Protein AF-A0A822FRJ1-F1 (afdb_monomer_lite)

Secondary structure (DSSP, 8-state):
----GGG-HHHHHHHHTTS-TTHHHHHHHHHHH--S-HHHHHHHHHHHHT-GGGTTSS-SS-----TTHHHHHHHHHHHHHHHHHHHHHHS-HHHHHHHHHHHHHHHH-

pLDDT: mean 71.32, std 16.42, range [35.41, 95.0]

Radius of gyration: 16.87 Å; chains: 1; bounding box: 36×36×40 Å

Sequence (109 aa):
YKIGLLNQSGFYDAIESFIPPRVIPFAKRMATRLDMDMIIMKLFLAILSFSTFNSTTYSNISPMNLSNHQQLLDIQNKYIELTWRYLLYKYNFQRAVILFSDLIRCFFC

Foldseek 3Di:
DDPPPLPDPVSLVVVVVPDPPVVSVLVNVCVVLVVDDPVLVVLLVQLVVLDPPCVPVVPDDDPDPPVPNVVSVVSSVVSLVVSLVVLVVPDPPVVSVVSSVVSVVSVPD

Structure (mmCIF, N/CA/C/O backbone):
data_AF-A0A822FRJ1-F1
#
_entry.id   AF-A0A822FRJ1-F1
#
loop_
_atom_site.group_PDB
_atom_site.id
_atom_site.type_symbol
_atom_site.label_atom_id
_atom_site.label_alt_id
_atom_site.label_comp_id
_atom_site.label_asym_id
_atom_site.label_entity_id
_atom_site.label_seq_id
_atom_site.pdbx_PDB_ins_code
_atom_site.Cartn_x
_atom_site.Cartn_y
_atom_site.Cartn_z
_atom_site.occupancy
_atom_site.B_iso_or_equiv
_atom_site.auth_seq_id
_atom_site.auth_comp_id
_atom_site.auth_asym_id
_atom_site.auth_atom_id
_atom_site.pdbx_PDB_model_num
ATOM 1 N N . TYR A 1 1 ? -17.697 -20.086 14.074 1.00 35.41 1 TYR A N 1
ATOM 2 C CA . TYR A 1 1 ? -16.335 -20.633 14.226 1.00 35.41 1 TYR A CA 1
ATOM 3 C C . TYR A 1 1 ? -15.618 -20.536 12.882 1.00 35.41 1 TYR A C 1
ATOM 5 O O . TYR A 1 1 ? -15.876 -21.349 12.007 1.00 35.41 1 TYR A O 1
ATOM 13 N N . LYS A 1 2 ? -14.801 -19.498 12.656 1.00 38.59 2 LYS A N 1
ATOM 14 C CA . LYS A 1 2 ? -13.944 -19.399 11.461 1.00 38.59 2 LYS A CA 1
ATOM 15 C C . LYS A 1 2 ? -12.571 -19.934 11.857 1.00 38.59 2 LYS A C 1
ATOM 17 O O . LYS A 1 2 ? -11.819 -19.246 12.539 1.00 38.59 2 LYS A O 1
ATOM 22 N N . ILE A 1 3 ? -12.284 -21.182 11.497 1.00 46.00 3 ILE A N 1
ATOM 23 C CA . ILE A 1 3 ? -10.953 -21.775 11.648 1.00 46.00 3 ILE A CA 1
ATOM 24 C C . ILE A 1 3 ? -10.092 -21.142 10.556 1.00 46.00 3 ILE A C 1
ATOM 26 O O . ILE A 1 3 ? -10.105 -21.565 9.404 1.00 46.00 3 ILE A O 1
ATOM 30 N N . GLY A 1 4 ? -9.443 -20.028 10.886 1.00 51.12 4 GLY A N 1
ATOM 31 C CA . GLY A 1 4 ? -8.465 -19.410 10.005 1.00 51.12 4 GLY A CA 1
ATOM 32 C C . GLY A 1 4 ? -7.164 -20.196 10.092 1.00 51.12 4 GLY A C 1
ATOM 33 O O . GLY A 1 4 ? -6.582 -20.265 11.171 1.00 51.12 4 GLY A O 1
ATOM 34 N N . LEU A 1 5 ? -6.691 -20.736 8.966 1.00 51.88 5 LEU A N 1
ATOM 35 C CA . LEU A 1 5 ? -5.357 -21.347 8.802 1.00 51.88 5 LEU A CA 1
ATOM 36 C C . LEU A 1 5 ? -4.221 -20.508 9.426 1.00 51.88 5 LEU A C 1
ATOM 38 O O . LEU A 1 5 ? -3.213 -21.041 9.869 1.00 51.88 5 LEU A O 1
ATOM 42 N N . LEU A 1 6 ? -4.424 -19.192 9.524 1.00 52.22 6 LEU A N 1
ATOM 43 C CA . LEU A 1 6 ? -3.501 -18.211 10.093 1.00 52.22 6 LEU A CA 1
ATOM 44 C C . LEU A 1 6 ? -3.445 -18.180 11.633 1.00 52.22 6 LEU A C 1
ATOM 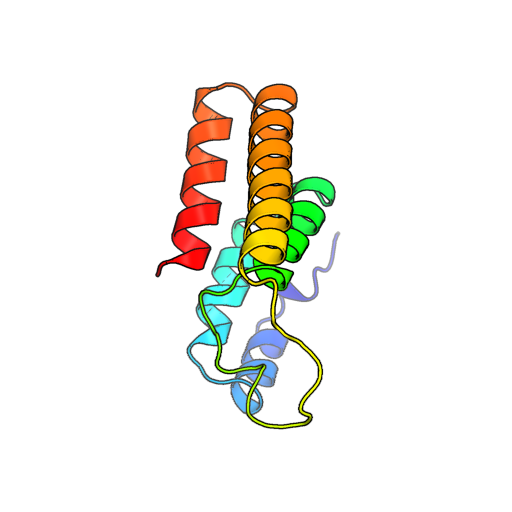46 O O . LEU A 1 6 ? -2.643 -17.427 12.171 1.00 52.22 6 LEU A O 1
ATOM 50 N N . ASN A 1 7 ? -4.283 -18.937 12.349 1.00 52.91 7 ASN A N 1
ATOM 51 C CA . ASN A 1 7 ? -4.280 -19.006 13.821 1.00 52.91 7 ASN A CA 1
ATOM 52 C C . ASN A 1 7 ? -3.655 -20.295 14.372 1.00 52.91 7 ASN A C 1
ATOM 54 O O . ASN A 1 7 ? -3.596 -20.480 15.586 1.00 52.91 7 ASN A O 1
ATOM 58 N N . GLN A 1 8 ? -3.204 -21.194 13.500 1.00 60.94 8 GLN A N 1
ATOM 59 C CA . GLN A 1 8 ? -2.584 -22.447 13.905 1.00 60.94 8 GLN A CA 1
ATOM 60 C C . GLN A 1 8 ? -1.073 -22.230 14.030 1.00 60.94 8 GLN A C 1
ATOM 62 O O . GLN A 1 8 ? -0.414 -21.926 13.038 1.00 60.94 8 GLN A O 1
ATOM 67 N N . SER A 1 9 ? -0.519 -22.371 15.239 1.00 56.75 9 SER A N 1
ATOM 68 C CA . SER A 1 9 ? 0.929 -22.224 15.484 1.00 56.75 9 SER A CA 1
ATOM 69 C C . SER A 1 9 ? 1.751 -23.105 14.538 1.00 56.75 9 SER A C 1
ATOM 71 O O . SER A 1 9 ? 2.670 -22.615 13.892 1.00 56.75 9 SER A O 1
ATOM 73 N N . GLY A 1 10 ? 1.291 -24.341 14.314 1.00 60.59 10 GLY A N 1
ATOM 74 C CA . GLY A 1 10 ? 1.932 -25.292 13.405 1.00 60.59 10 GLY A CA 1
ATOM 75 C C . GLY A 1 10 ? 2.016 -24.846 11.939 1.00 60.59 10 GLY A C 1
ATOM 76 O O . GLY A 1 10 ? 2.877 -25.340 11.220 1.00 60.59 10 GLY A O 1
ATOM 77 N N . PHE A 1 11 ? 1.178 -23.907 11.476 1.00 64.69 11 PHE A N 1
ATOM 78 C CA . PHE A 1 11 ? 1.287 -23.355 10.118 1.00 64.69 11 PHE A CA 1
ATOM 79 C C . PHE A 1 11 ? 2.510 -22.440 9.986 1.00 64.69 11 PHE A C 1
ATOM 81 O O . PHE A 1 11 ? 3.234 -22.525 8.997 1.00 64.69 11 PHE A O 1
ATOM 88 N N . TYR A 1 12 ? 2.773 -21.598 10.990 1.00 61.53 12 TYR A N 1
ATOM 89 C CA . TYR A 1 12 ? 3.963 -20.746 10.993 1.00 61.53 12 TYR A CA 1
ATOM 90 C C . TYR A 1 12 ? 5.232 -21.542 11.292 1.00 61.53 12 TYR A C 1
ATOM 92 O O . TYR A 1 12 ? 6.234 -21.291 10.631 1.00 61.53 12 TYR A O 1
ATOM 100 N N . ASP A 1 13 ? 5.164 -22.535 12.184 1.00 63.06 13 ASP A N 1
ATOM 101 C CA . ASP A 1 13 ? 6.294 -23.424 12.492 1.00 63.06 13 ASP A CA 1
ATOM 102 C C . ASP A 1 13 ? 6.713 -24.238 11.250 1.00 63.06 13 ASP A C 1
ATOM 104 O O . ASP A 1 13 ? 7.896 -24.376 10.942 1.00 63.06 13 ASP A O 1
ATOM 108 N N . ALA A 1 14 ? 5.742 -24.727 10.466 1.00 63.72 14 ALA A N 1
ATOM 109 C CA . ALA A 1 14 ? 6.021 -25.404 9.201 1.00 63.72 14 ALA A CA 1
ATOM 110 C C . ALA A 1 14 ? 6.606 -24.441 8.157 1.00 63.72 14 ALA A C 1
ATOM 112 O O . ALA A 1 14 ? 7.564 -24.785 7.468 1.00 63.72 14 ALA A O 1
ATOM 113 N N . ILE A 1 15 ? 6.074 -23.221 8.052 1.00 63.62 15 ILE A N 1
ATOM 114 C CA . ILE A 1 15 ? 6.591 -22.195 7.136 1.00 63.62 15 ILE A CA 1
ATOM 115 C C . ILE A 1 15 ? 8.019 -21.770 7.501 1.00 63.62 15 ILE A C 1
ATOM 117 O O . ILE A 1 15 ? 8.813 -21.519 6.598 1.00 63.62 15 ILE A O 1
ATOM 121 N N . GLU A 1 16 ? 8.375 -21.744 8.785 1.00 61.53 16 GLU A N 1
ATOM 122 C CA . GLU A 1 16 ? 9.725 -21.414 9.265 1.00 61.53 16 GLU A CA 1
ATOM 123 C C . GLU A 1 16 ? 10.786 -22.398 8.769 1.00 61.53 16 GLU A C 1
ATOM 125 O O . GLU A 1 16 ? 11.931 -22.010 8.546 1.00 61.53 16 GLU A O 1
ATOM 130 N N . SER A 1 17 ? 10.391 -23.643 8.488 1.00 66.94 17 SER A N 1
ATOM 131 C CA . SER A 1 17 ? 11.289 -24.645 7.907 1.00 66.94 17 SER A CA 1
ATOM 132 C C . SER A 1 17 ? 11.563 -24.459 6.406 1.00 66.94 17 SER A C 1
ATOM 134 O O . SER A 1 17 ? 12.565 -24.969 5.907 1.00 66.94 17 SER A O 1
ATOM 136 N N . PHE A 1 18 ? 10.720 -23.706 5.683 1.00 61.97 18 PHE A N 1
ATOM 137 C CA . PHE A 1 18 ? 10.812 -23.542 4.222 1.00 61.97 18 PHE A CA 1
ATOM 138 C C . PHE A 1 18 ? 11.058 -22.100 3.759 1.00 61.97 18 PHE A C 1
ATOM 140 O O . PHE A 1 18 ? 11.490 -21.886 2.626 1.00 61.97 18 PHE A O 1
ATOM 147 N N . ILE A 1 19 ? 10.771 -21.101 4.597 1.00 62.62 19 ILE A N 1
ATOM 148 C CA . ILE A 1 19 ? 10.792 -19.682 4.236 1.00 62.62 19 ILE A CA 1
ATOM 149 C C . ILE A 1 19 ? 11.764 -18.927 5.158 1.00 62.62 19 ILE A C 1
ATOM 151 O O . ILE A 1 19 ? 11.758 -19.157 6.366 1.00 62.62 19 ILE A O 1
ATOM 155 N N . PRO A 1 20 ? 12.572 -17.979 4.636 1.00 64.56 20 PRO A N 1
ATOM 156 C CA . PRO A 1 20 ? 13.481 -17.186 5.455 1.00 64.56 20 PRO A CA 1
ATOM 157 C C . PRO A 1 20 ? 12.768 -16.532 6.656 1.00 64.56 20 PRO A C 1
ATOM 159 O O . PRO A 1 20 ? 11.703 -15.929 6.473 1.00 64.56 20 PRO A O 1
ATOM 162 N N . PRO A 1 21 ? 13.378 -16.519 7.858 1.00 62.34 21 PRO A N 1
ATOM 163 C CA . PRO A 1 21 ? 12.732 -16.080 9.105 1.00 62.34 21 PRO A CA 1
ATOM 164 C C . PRO A 1 21 ? 12.281 -14.609 9.103 1.00 62.34 21 PRO A C 1
ATOM 166 O O . PRO A 1 21 ? 11.505 -14.180 9.951 1.00 62.34 21 PRO A O 1
ATOM 169 N N . ARG A 1 22 ? 12.720 -13.816 8.117 1.00 59.62 22 ARG A N 1
ATOM 170 C CA . ARG A 1 22 ? 12.298 -12.420 7.910 1.00 59.62 22 ARG A CA 1
ATOM 171 C C . ARG A 1 22 ? 10.881 -12.291 7.335 1.00 59.62 22 ARG A C 1
ATOM 173 O O . ARG A 1 22 ? 10.243 -11.259 7.518 1.00 59.62 22 ARG A O 1
ATOM 180 N N . VAL A 1 23 ? 10.373 -13.325 6.664 1.00 63.31 23 VAL A N 1
ATOM 181 C CA . VAL A 1 23 ? 9.079 -13.295 5.958 1.00 63.31 23 VAL A CA 1
ATOM 182 C C . VAL A 1 23 ? 7.909 -13.579 6.900 1.00 63.31 23 VAL A C 1
ATOM 184 O O . VAL A 1 23 ? 6.829 -13.029 6.720 1.00 63.31 23 VAL A O 1
ATOM 187 N N . ILE A 1 24 ? 8.117 -14.375 7.949 1.00 65.88 24 ILE A N 1
ATOM 188 C CA . ILE A 1 24 ? 7.088 -14.717 8.942 1.00 65.88 24 ILE A CA 1
ATOM 189 C C . ILE A 1 24 ? 6.556 -13.494 9.706 1.00 65.88 24 ILE A C 1
ATOM 191 O O . ILE A 1 24 ? 5.337 -13.309 9.742 1.00 65.88 24 ILE A O 1
ATOM 195 N N . PRO A 1 25 ? 7.393 -12.611 10.289 1.00 67.25 25 PRO A N 1
ATOM 196 C CA . PRO A 1 25 ? 6.893 -11.416 10.964 1.00 67.25 25 PRO A CA 1
ATOM 197 C C . PRO A 1 25 ? 6.213 -10.442 9.993 1.00 67.25 25 PRO A C 1
ATOM 199 O O . PRO A 1 25 ? 5.261 -9.767 10.386 1.00 67.25 25 PRO A O 1
ATOM 202 N N . PHE A 1 26 ? 6.638 -10.403 8.725 1.00 66.06 26 PHE A N 1
ATOM 203 C CA . PHE A 1 26 ? 5.963 -9.642 7.672 1.00 66.06 26 PHE A CA 1
ATOM 204 C C . PHE A 1 26 ? 4.583 -10.228 7.348 1.00 66.06 26 PHE A C 1
ATOM 206 O O . PHE A 1 26 ? 3.590 -9.509 7.400 1.00 66.06 26 PHE A O 1
ATOM 213 N N . ALA A 1 27 ? 4.494 -11.538 7.111 1.00 66.00 27 ALA A N 1
ATOM 214 C CA . ALA A 1 27 ? 3.244 -12.244 6.847 1.00 66.00 27 ALA A CA 1
ATOM 215 C C . ALA A 1 27 ? 2.269 -12.142 8.027 1.00 66.00 27 ALA A C 1
ATOM 217 O O . ALA A 1 27 ? 1.081 -11.926 7.817 1.00 66.00 27 ALA A O 1
ATOM 218 N N . LYS A 1 28 ? 2.764 -12.209 9.268 1.00 67.44 28 LYS A N 1
ATOM 219 C CA . LYS A 1 28 ? 1.954 -12.049 10.481 1.00 67.44 28 LYS A CA 1
ATOM 220 C C . LYS A 1 28 ? 1.466 -10.610 10.665 1.00 67.44 28 LYS A C 1
ATOM 222 O O . LYS A 1 28 ? 0.307 -10.418 11.016 1.00 67.44 28 LYS A O 1
ATOM 227 N N . ARG A 1 29 ? 2.305 -9.595 10.400 1.00 67.12 29 ARG A N 1
ATOM 228 C CA . ARG A 1 29 ? 1.883 -8.177 10.383 1.00 67.12 29 ARG A CA 1
ATOM 229 C C . ARG A 1 29 ? 0.871 -7.902 9.285 1.00 67.12 29 ARG A C 1
ATOM 231 O O . ARG A 1 29 ? -0.082 -7.173 9.526 1.00 67.12 29 ARG A O 1
ATOM 238 N N . MET A 1 30 ? 1.076 -8.484 8.108 1.00 64.06 30 MET A N 1
ATOM 239 C CA . MET A 1 30 ? 0.106 -8.424 7.029 1.00 64.06 30 MET A CA 1
ATOM 240 C C . MET A 1 30 ? -1.188 -9.068 7.495 1.00 64.06 30 MET A C 1
ATOM 242 O O . MET A 1 30 ? -2.175 -8.364 7.522 1.00 64.06 30 MET A O 1
ATOM 246 N N . ALA A 1 31 ? -1.182 -10.317 7.972 1.00 66.62 31 ALA A N 1
ATOM 247 C CA . ALA A 1 31 ? -2.356 -11.060 8.441 1.00 66.62 31 ALA A CA 1
ATOM 248 C C . ALA A 1 31 ? -3.171 -10.326 9.525 1.00 66.62 31 ALA A C 1
ATOM 250 O O . ALA A 1 31 ? -4.397 -10.320 9.466 1.00 66.62 31 ALA A O 1
ATOM 251 N N . THR A 1 32 ? -2.515 -9.676 10.493 1.00 64.62 32 THR A N 1
ATOM 252 C CA . THR A 1 32 ? -3.201 -8.908 11.550 1.00 64.62 32 THR A CA 1
ATOM 253 C C . THR A 1 32 ? -3.704 -7.549 11.075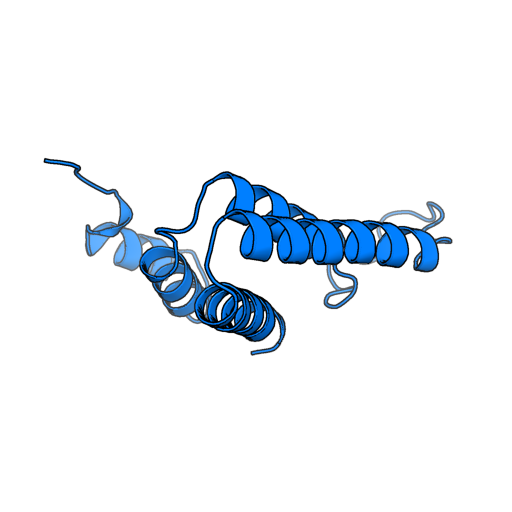 1.00 64.62 32 THR A C 1
ATOM 255 O O . THR A 1 32 ? -4.704 -7.054 11.589 1.00 64.62 32 THR A O 1
ATOM 258 N N . ARG A 1 33 ? -3.046 -6.950 10.077 1.00 60.41 33 ARG A N 1
ATOM 259 C CA . ARG A 1 33 ? -3.517 -5.742 9.383 1.00 60.41 33 ARG A CA 1
ATOM 260 C C . ARG A 1 33 ? -4.467 -6.063 8.227 1.00 60.41 33 ARG A C 1
ATOM 262 O O . ARG A 1 33 ? -5.053 -5.146 7.672 1.00 60.41 33 ARG A O 1
ATOM 269 N N . LEU A 1 34 ? -4.642 -7.344 7.896 1.00 53.94 34 LEU A N 1
ATOM 270 C CA . LEU A 1 34 ? -5.376 -7.887 6.752 1.00 53.94 34 LEU A CA 1
ATOM 271 C C . LEU A 1 34 ? -6.850 -8.166 7.007 1.00 53.94 34 LEU A C 1
ATOM 273 O O . LEU A 1 34 ? -7.514 -8.727 6.141 1.00 53.94 34 LEU A O 1
ATOM 277 N N . ASP A 1 35 ? -7.420 -7.626 8.079 1.00 57.94 35 ASP A N 1
ATOM 278 C CA . ASP A 1 35 ? -8.863 -7.336 8.091 1.00 57.94 35 ASP A CA 1
ATOM 279 C C . ASP A 1 35 ? -9.225 -6.175 7.121 1.00 57.94 35 ASP A C 1
ATOM 281 O O . ASP A 1 35 ? -10.240 -5.489 7.236 1.00 57.94 35 ASP A O 1
ATOM 285 N N . MET A 1 36 ? -8.332 -5.915 6.163 1.00 62.25 36 MET A N 1
ATOM 286 C CA . MET A 1 36 ? -8.474 -5.018 5.037 1.00 62.25 36 MET A CA 1
ATOM 287 C C . MET A 1 36 ? -9.348 -5.671 3.976 1.00 62.25 36 MET A C 1
ATOM 289 O O . MET A 1 36 ? -9.285 -6.868 3.705 1.00 62.25 36 MET A O 1
ATOM 293 N N . ASP A 1 37 ? -10.154 -4.835 3.340 1.00 75.69 37 ASP A N 1
ATOM 294 C CA . ASP A 1 37 ? -10.989 -5.215 2.212 1.00 75.69 37 ASP A CA 1
ATOM 295 C C . ASP A 1 37 ? -10.191 -5.970 1.132 1.00 75.69 37 ASP A C 1
ATOM 297 O O . ASP A 1 37 ? -9.090 -5.559 0.758 1.00 75.69 37 ASP A O 1
ATOM 301 N N . MET A 1 38 ? -10.782 -7.027 0.570 1.00 81.19 38 MET A N 1
ATOM 302 C CA . MET A 1 38 ? -10.231 -7.761 -0.571 1.00 81.19 38 MET A CA 1
ATOM 303 C C . MET A 1 38 ? -9.868 -6.834 -1.744 1.00 81.19 38 MET A C 1
ATOM 305 O O . MET A 1 38 ? -8.908 -7.102 -2.464 1.00 81.19 38 MET A O 1
ATOM 309 N N . ILE A 1 39 ? -10.593 -5.727 -1.928 1.00 86.88 39 ILE A N 1
ATOM 310 C CA . ILE A 1 39 ? -10.287 -4.699 -2.929 1.00 86.88 39 ILE A CA 1
ATOM 311 C C . ILE A 1 39 ? -8.960 -4.000 -2.615 1.00 86.88 39 ILE A C 1
ATOM 313 O O . ILE A 1 39 ? -8.124 -3.867 -3.506 1.00 86.88 39 ILE A O 1
ATOM 317 N N . ILE A 1 40 ? -8.721 -3.620 -1.357 1.00 85.00 40 ILE A N 1
ATOM 318 C CA . ILE A 1 40 ? -7.466 -2.976 -0.932 1.00 85.00 40 ILE A CA 1
ATOM 319 C C . ILE A 1 40 ? -6.295 -3.925 -1.172 1.00 85.00 40 ILE A C 1
ATOM 321 O O . ILE A 1 40 ? -5.262 -3.496 -1.675 1.00 85.00 40 ILE A O 1
ATOM 325 N N . MET A 1 41 ? -6.473 -5.222 -0.906 1.00 82.81 41 MET A N 1
ATOM 326 C CA . MET A 1 41 ? -5.438 -6.219 -1.187 1.00 82.81 41 MET A CA 1
ATOM 327 C C . MET A 1 41 ? -5.132 -6.384 -2.668 1.00 82.81 41 MET A C 1
ATOM 329 O O . MET A 1 41 ? -3.966 -6.468 -3.042 1.00 82.81 41 MET A O 1
ATOM 333 N N . LYS A 1 42 ? -6.155 -6.407 -3.527 1.00 87.12 42 LYS A N 1
ATOM 334 C CA . LYS A 1 42 ? -5.950 -6.464 -4.980 1.00 87.12 42 LYS A CA 1
ATOM 335 C C . LYS A 1 42 ? -5.177 -5.248 -5.483 1.00 87.12 42 LYS A C 1
ATOM 337 O O . LYS A 1 42 ? -4.242 -5.402 -6.263 1.00 87.12 42 LYS A O 1
ATOM 342 N N . LEU A 1 43 ? -5.545 -4.057 -5.012 1.00 89.94 43 LEU A N 1
ATOM 343 C CA . LEU A 1 43 ? -4.856 -2.819 -5.367 1.00 89.94 43 LEU A CA 1
ATOM 344 C C . LEU A 1 43 ? -3.413 -2.812 -4.852 1.00 89.94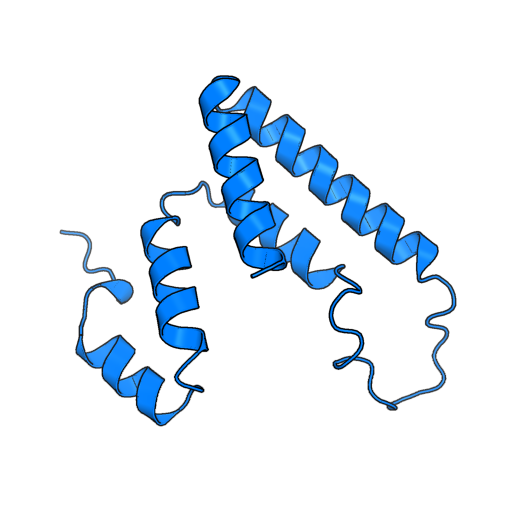 43 LEU A C 1
ATOM 346 O O . LEU A 1 43 ? -2.495 -2.463 -5.588 1.00 89.94 43 LEU A O 1
ATOM 350 N N . PHE A 1 44 ? -3.199 -3.278 -3.624 1.00 84.56 44 PHE A N 1
ATOM 351 C CA . PHE A 1 44 ? -1.875 -3.396 -3.026 1.00 84.56 44 PHE A CA 1
ATOM 352 C C . PHE A 1 44 ? -0.963 -4.361 -3.797 1.00 84.56 44 PHE A C 1
ATOM 354 O O . PHE A 1 44 ? 0.180 -4.021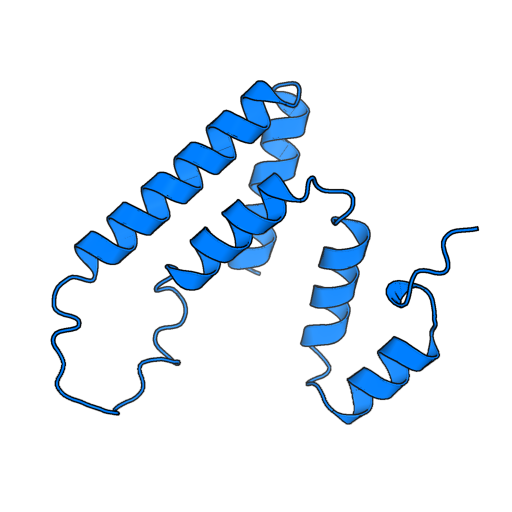 -4.097 1.00 84.56 44 PHE A O 1
ATOM 361 N N . LEU A 1 45 ? -1.475 -5.534 -4.184 1.00 83.50 45 LEU A N 1
ATOM 362 C CA . LEU A 1 45 ? -0.740 -6.490 -5.014 1.00 83.50 45 LEU A CA 1
ATOM 363 C C . LEU A 1 45 ? -0.385 -5.900 -6.381 1.00 83.50 45 LEU A C 1
ATOM 365 O O . LEU A 1 45 ? 0.741 -6.081 -6.829 1.00 83.50 45 LEU A O 1
ATOM 369 N N . ALA A 1 46 ? -1.291 -5.144 -7.009 1.00 87.69 46 ALA A N 1
ATOM 370 C CA . ALA A 1 46 ? -0.990 -4.457 -8.263 1.00 87.69 46 ALA A CA 1
ATOM 371 C C . ALA A 1 46 ? 0.164 -3.449 -8.096 1.00 87.69 46 ALA A C 1
ATOM 373 O O . ALA A 1 46 ? 1.105 -3.466 -8.885 1.00 87.69 46 ALA A O 1
ATOM 374 N N . ILE A 1 47 ? 0.152 -2.628 -7.037 1.00 87.56 47 ILE A N 1
ATOM 375 C CA . ILE A 1 47 ? 1.245 -1.680 -6.746 1.00 87.56 47 ILE A CA 1
ATOM 376 C C . ILE A 1 47 ? 2.579 -2.414 -6.549 1.00 87.56 47 ILE A C 1
ATOM 378 O O . ILE A 1 47 ? 3.607 -1.934 -7.027 1.00 87.56 47 ILE A O 1
ATOM 382 N N . LEU A 1 48 ? 2.573 -3.569 -5.873 1.00 81.56 48 LEU A N 1
ATOM 383 C CA . LEU A 1 48 ? 3.762 -4.410 -5.697 1.00 81.56 48 LEU A CA 1
ATOM 384 C C . LEU A 1 48 ? 4.261 -4.994 -7.022 1.00 81.56 48 LEU A C 1
ATOM 386 O O . LEU A 1 48 ? 5.459 -4.943 -7.282 1.00 81.56 48 LEU A O 1
ATOM 390 N N . SER A 1 49 ? 3.368 -5.513 -7.868 1.00 80.81 49 SER A N 1
ATOM 391 C CA . SER A 1 49 ? 3.730 -6.107 -9.162 1.00 80.81 49 SER A CA 1
ATOM 392 C C . SER A 1 49 ? 4.364 -5.104 -10.126 1.00 80.81 49 SER A C 1
ATOM 394 O O . SER A 1 49 ? 5.220 -5.486 -10.918 1.00 80.81 49 SER A O 1
ATOM 396 N N . PHE A 1 50 ? 3.967 -3.831 -10.047 1.00 79.81 50 PHE A N 1
ATOM 397 C CA . PHE A 1 50 ? 4.545 -2.746 -10.845 1.00 79.81 50 PHE A CA 1
ATOM 398 C C . PHE A 1 50 ? 5.660 -1.977 -10.118 1.00 79.81 50 PHE A C 1
ATOM 400 O O . PHE A 1 50 ? 6.180 -1.005 -10.660 1.00 79.81 50 PHE A O 1
ATOM 407 N N . SER A 1 51 ? 6.047 -2.395 -8.907 1.00 74.00 51 SER A N 1
ATOM 408 C CA . SER A 1 51 ? 7.118 -1.742 -8.158 1.00 74.00 51 SER A CA 1
ATOM 409 C C . SER A 1 51 ? 8.481 -2.041 -8.769 1.00 74.00 51 SER A C 1
ATOM 411 O O . SER A 1 51 ? 8.916 -3.187 -8.853 1.00 74.00 51 SER A O 1
ATOM 413 N N . THR A 1 52 ? 9.193 -0.981 -9.137 1.00 65.56 52 THR A N 1
ATOM 414 C CA . THR A 1 52 ? 10.574 -1.032 -9.635 1.00 65.56 52 THR A CA 1
ATOM 415 C C . THR A 1 52 ? 11.613 -1.040 -8.508 1.00 65.56 52 THR A C 1
ATOM 417 O O . THR A 1 52 ? 12.809 -1.114 -8.773 1.00 65.56 52 THR A O 1
ATOM 420 N N . PHE A 1 53 ? 11.183 -1.006 -7.237 1.00 57.62 53 PHE A N 1
ATOM 421 C CA . PHE A 1 53 ? 12.072 -0.920 -6.068 1.00 57.62 53 PHE A CA 1
ATOM 422 C C . PHE A 1 53 ? 12.957 -2.166 -5.879 1.00 57.62 53 PHE A C 1
ATOM 424 O O . PHE A 1 53 ? 13.951 -2.121 -5.161 1.00 57.62 53 PHE A O 1
ATOM 431 N N . ASN A 1 54 ? 12.623 -3.275 -6.545 1.00 49.97 54 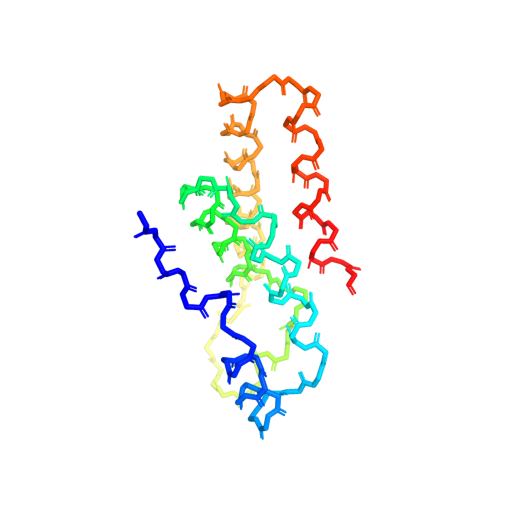ASN A N 1
ATOM 432 C CA . ASN A 1 54 ? 13.391 -4.513 -6.508 1.00 49.97 54 ASN A CA 1
ATOM 433 C C . ASN A 1 54 ? 13.645 -5.021 -7.938 1.00 49.97 54 ASN A C 1
ATOM 435 O O . ASN A 1 54 ? 13.166 -6.086 -8.330 1.00 49.97 54 ASN A O 1
ATOM 439 N N . SER A 1 55 ? 14.434 -4.272 -8.720 1.00 50.22 55 SER A N 1
ATOM 440 C CA . SER A 1 55 ? 15.011 -4.689 -10.018 1.00 50.22 55 SER A CA 1
ATOM 441 C C . SER A 1 55 ? 15.927 -5.932 -9.931 1.00 50.22 55 SER A C 1
ATOM 443 O O . SER A 1 55 ? 16.852 -6.096 -10.717 1.00 50.22 55 SER A O 1
ATOM 445 N N . THR A 1 56 ? 15.695 -6.820 -8.965 1.00 44.97 56 THR A N 1
ATOM 446 C CA . THR A 1 56 ? 16.361 -8.106 -8.750 1.00 44.97 56 THR A CA 1
ATOM 447 C C . THR A 1 56 ? 15.614 -9.277 -9.396 1.00 44.97 56 THR A C 1
ATOM 449 O O . THR A 1 56 ? 16.210 -10.335 -9.570 1.00 44.97 56 THR A O 1
ATOM 452 N N . THR A 1 57 ? 14.350 -9.118 -9.814 1.00 47.66 57 THR A N 1
ATOM 453 C CA . THR A 1 57 ? 13.601 -10.179 -10.530 1.00 47.66 57 THR A CA 1
ATOM 454 C C . THR A 1 57 ? 13.709 -10.107 -12.052 1.00 47.66 57 THR A C 1
ATOM 456 O O . THR A 1 57 ? 13.523 -11.123 -12.713 1.00 47.66 57 THR A O 1
ATOM 459 N N . TYR A 1 58 ? 14.113 -8.966 -12.616 1.00 47.97 58 TYR A N 1
ATOM 460 C CA . TYR A 1 58 ? 14.440 -8.837 -14.044 1.00 47.97 58 TYR A CA 1
ATOM 461 C C . TYR A 1 58 ? 15.919 -9.140 -14.324 1.00 47.97 58 TYR A C 1
ATOM 463 O O . TYR A 1 58 ? 16.552 -8.515 -15.174 1.00 47.97 58 TYR A O 1
ATOM 471 N N . SER A 1 59 ? 16.501 -10.083 -13.580 1.00 44.34 59 SER A N 1
ATOM 472 C CA . SER A 1 59 ? 17.869 -10.534 -13.821 1.00 44.34 59 SER A CA 1
ATOM 473 C C . SER A 1 59 ? 17.930 -11.359 -15.112 1.00 44.34 59 SER A C 1
ATOM 475 O O . SER A 1 59 ? 17.538 -12.522 -15.146 1.00 44.34 59 SER A O 1
ATOM 477 N N . ASN A 1 60 ? 18.437 -10.717 -16.167 1.00 48.62 60 ASN A N 1
ATOM 478 C CA . ASN A 1 60 ? 19.240 -11.288 -17.254 1.00 48.62 60 ASN A CA 1
ATOM 479 C C . ASN A 1 60 ? 18.690 -12.494 -18.037 1.00 48.62 60 ASN A C 1
ATOM 481 O O . ASN A 1 60 ? 19.472 -13.310 -18.523 1.00 48.62 60 ASN A O 1
ATOM 485 N N . ILE A 1 61 ? 17.377 -12.594 -18.249 1.00 51.09 61 ILE A N 1
ATOM 486 C CA . ILE A 1 61 ? 16.821 -13.536 -19.230 1.00 51.09 61 ILE A CA 1
ATOM 487 C C . ILE A 1 61 ? 15.999 -12.747 -20.254 1.00 51.09 61 ILE A C 1
ATOM 489 O O . ILE A 1 61 ? 14.830 -12.451 -20.036 1.00 51.09 61 ILE A O 1
ATOM 493 N N . SER A 1 62 ? 16.646 -12.457 -21.389 1.00 44.16 62 SER A N 1
ATOM 494 C CA . SER A 1 62 ? 16.111 -11.925 -22.657 1.00 44.16 62 SER A CA 1
ATOM 495 C C . SER A 1 62 ? 16.269 -10.411 -22.915 1.00 44.16 62 SER A C 1
ATOM 497 O O . SER A 1 62 ? 15.898 -9.589 -22.075 1.00 44.16 62 SER A O 1
ATOM 499 N N . PRO A 1 63 ? 16.745 -10.011 -24.116 1.00 47.44 63 PRO A N 1
ATOM 500 C CA . PRO A 1 63 ? 16.758 -8.631 -24.582 1.00 47.44 63 PRO A CA 1
ATOM 501 C C . PRO A 1 63 ? 15.358 -8.264 -25.092 1.00 47.44 63 PRO A C 1
ATOM 503 O O . PRO A 1 63 ? 15.149 -8.039 -26.280 1.00 47.44 63 PRO A O 1
ATOM 506 N N . MET A 1 64 ? 14.362 -8.250 -24.209 1.00 48.62 64 MET A N 1
ATOM 507 C CA . MET A 1 64 ? 13.008 -7.842 -24.573 1.00 48.62 64 MET A CA 1
ATOM 508 C C . MET A 1 64 ? 12.691 -6.526 -23.877 1.00 48.62 64 MET A C 1
ATOM 510 O O . MET A 1 64 ? 12.187 -6.513 -22.764 1.00 48.62 64 MET A O 1
ATOM 514 N N . ASN A 1 65 ? 13.077 -5.427 -24.535 1.00 52.06 65 ASN A N 1
ATOM 515 C CA . ASN A 1 65 ? 12.587 -4.057 -24.352 1.00 52.06 65 ASN A CA 1
ATOM 516 C C . ASN A 1 65 ? 11.849 -3.774 -23.024 1.00 52.06 65 ASN A C 1
ATOM 518 O O . ASN A 1 65 ? 10.671 -3.429 -23.016 1.00 52.06 65 ASN A O 1
ATOM 522 N N . LEU A 1 66 ? 12.571 -3.774 -21.899 1.00 53.03 66 LEU A N 1
ATOM 523 C CA . LEU A 1 66 ? 12.181 -3.050 -20.676 1.00 53.03 66 LEU A CA 1
ATOM 524 C C . LEU A 1 66 ? 12.361 -1.526 -20.871 1.00 53.03 66 LEU A C 1
ATOM 526 O O . LEU A 1 66 ? 12.696 -0.787 -19.946 1.00 53.03 66 LEU A O 1
ATOM 530 N N . SER A 1 67 ? 12.169 -1.031 -22.098 1.00 54.09 67 SER A N 1
ATOM 531 C CA . SER A 1 67 ? 12.453 0.346 -22.510 1.00 54.09 67 SER A CA 1
ATOM 532 C C . SER A 1 67 ? 11.485 1.370 -21.921 1.00 54.09 67 SER A C 1
ATOM 534 O O . SER A 1 67 ? 11.677 2.562 -22.119 1.00 54.09 67 SER A O 1
ATOM 536 N N . ASN A 1 68 ? 10.477 0.943 -21.158 1.00 68.31 68 ASN A N 1
ATOM 537 C CA . ASN A 1 68 ? 9.476 1.842 -20.605 1.00 68.31 68 ASN A CA 1
ATOM 538 C C . ASN A 1 68 ? 9.276 1.654 -19.099 1.00 68.31 68 ASN A C 1
ATOM 540 O O . ASN A 1 68 ? 8.160 1.517 -18.602 1.00 68.31 68 ASN A O 1
ATOM 544 N N . HIS A 1 69 ? 10.378 1.740 -18.351 1.00 70.88 69 HIS A N 1
ATOM 545 C CA . HIS A 1 69 ? 10.345 1.970 -16.901 1.00 70.88 69 HIS A CA 1
ATOM 546 C C . HIS A 1 69 ? 9.379 3.108 -16.530 1.00 70.88 69 HIS A C 1
ATOM 548 O O . HIS A 1 69 ? 8.664 3.017 -15.538 1.00 70.88 69 HIS A O 1
ATOM 554 N N . GLN A 1 70 ? 9.298 4.139 -17.376 1.00 74.56 70 GLN A N 1
ATOM 555 C CA . GLN A 1 70 ? 8.350 5.238 -17.232 1.00 74.56 70 GLN A CA 1
ATOM 556 C C . GLN A 1 70 ? 6.885 4.774 -17.290 1.00 74.56 70 GLN A C 1
ATOM 558 O O . GLN A 1 70 ? 6.101 5.153 -16.430 1.00 74.56 70 GLN A O 1
ATOM 563 N N . GLN A 1 71 ? 6.518 3.888 -18.222 1.00 79.88 71 GLN A N 1
ATOM 564 C CA . GLN A 1 71 ? 5.147 3.363 -18.289 1.00 79.88 71 GLN A CA 1
ATOM 565 C C . GLN A 1 71 ? 4.813 2.462 -17.097 1.00 79.88 71 GLN A C 1
ATOM 567 O O . GLN A 1 71 ? 3.683 2.486 -16.616 1.00 79.88 71 GLN A O 1
ATOM 572 N N . LEU A 1 72 ? 5.776 1.677 -16.602 1.00 81.94 72 LEU A N 1
ATOM 573 C CA . LEU A 1 72 ? 5.578 0.859 -15.400 1.00 81.94 72 LEU A CA 1
ATOM 574 C C . LEU A 1 72 ? 5.317 1.738 -14.172 1.00 81.94 72 LEU A C 1
ATOM 576 O O . LEU A 1 72 ? 4.373 1.477 -13.428 1.00 81.94 72 LEU A O 1
ATOM 580 N N . LEU A 1 73 ? 6.091 2.816 -14.016 1.00 82.00 73 LEU A N 1
ATOM 581 C CA . LEU A 1 73 ? 5.868 3.816 -12.972 1.00 82.00 73 LEU A CA 1
ATOM 582 C C . LEU A 1 73 ? 4.516 4.519 -13.135 1.00 82.00 73 LEU A C 1
ATOM 584 O O . LEU A 1 73 ? 3.801 4.691 -12.151 1.00 82.00 73 LEU A O 1
ATOM 588 N N . ASP A 1 74 ? 4.112 4.867 -14.357 1.00 85.50 74 ASP A N 1
ATOM 589 C CA . ASP A 1 74 ? 2.803 5.477 -14.613 1.00 85.50 74 ASP A CA 1
ATOM 590 C C . ASP A 1 74 ? 1.649 4.539 -14.234 1.00 85.50 74 ASP A C 1
ATOM 592 O O . ASP A 1 74 ? 0.655 4.969 -13.644 1.00 85.50 74 ASP A O 1
ATOM 596 N N . ILE A 1 75 ? 1.771 3.244 -14.539 1.00 87.25 75 ILE A N 1
ATOM 597 C CA . ILE A 1 75 ? 0.788 2.232 -14.137 1.00 87.25 75 ILE A CA 1
ATOM 598 C C . ILE A 1 75 ? 0.766 2.099 -12.611 1.00 87.25 75 ILE A C 1
ATOM 600 O O . ILE A 1 75 ? -0.313 2.117 -12.015 1.00 87.25 75 ILE A O 1
ATOM 604 N N . GLN A 1 76 ? 1.933 2.018 -11.969 1.00 88.06 76 GLN A N 1
ATOM 605 C CA . GLN A 1 76 ? 2.039 1.954 -10.513 1.00 88.06 76 GLN A CA 1
ATOM 606 C C . GLN A 1 76 ? 1.367 3.167 -9.853 1.00 88.06 76 GLN A C 1
ATOM 608 O O . GLN A 1 76 ? 0.540 3.000 -8.955 1.00 88.06 76 GLN A O 1
ATOM 613 N N . ASN A 1 77 ? 1.648 4.376 -10.344 1.00 89.06 77 ASN A N 1
ATOM 614 C CA . ASN A 1 77 ? 1.077 5.626 -9.843 1.00 89.06 77 ASN A CA 1
ATOM 615 C C . ASN A 1 77 ? -0.451 5.649 -9.953 1.00 89.06 77 ASN A C 1
ATOM 617 O O . ASN A 1 77 ? -1.124 6.052 -9.005 1.00 89.06 77 ASN A O 1
ATOM 621 N N . LYS A 1 78 ? -1.019 5.142 -11.055 1.00 93.75 78 LYS A N 1
ATOM 622 C CA . LYS A 1 78 ? -2.479 5.008 -11.198 1.00 93.75 78 LYS A CA 1
ATOM 623 C C . LYS A 1 78 ? -3.080 4.088 -10.138 1.00 93.75 78 LYS A C 1
ATOM 625 O O . LYS A 1 78 ? -4.132 4.404 -9.585 1.00 93.75 78 LYS A O 1
ATOM 630 N N . TYR A 1 79 ? -2.426 2.970 -9.820 1.00 92.25 79 TYR A N 1
ATOM 631 C CA . TYR A 1 79 ? -2.898 2.079 -8.756 1.00 92.25 79 TYR A CA 1
ATOM 632 C C . TYR A 1 79 ? -2.742 2.692 -7.359 1.00 92.25 79 TYR A C 1
ATOM 634 O O . TYR A 1 79 ? -3.620 2.496 -6.515 1.00 92.25 79 TYR A O 1
ATOM 642 N N . ILE A 1 80 ? -1.684 3.471 -7.113 1.00 91.75 80 ILE A N 1
ATOM 643 C CA . ILE A 1 80 ? -1.510 4.236 -5.868 1.00 91.75 80 ILE A CA 1
ATOM 644 C C . ILE A 1 80 ? -2.646 5.253 -5.712 1.00 91.75 80 ILE A C 1
ATOM 646 O O . ILE A 1 80 ? -3.301 5.291 -4.668 1.00 91.75 80 ILE A O 1
ATOM 650 N N . GLU A 1 81 ? -2.935 6.026 -6.759 1.00 94.88 81 GLU A N 1
ATOM 651 C CA . GLU A 1 81 ? -4.021 7.006 -6.757 1.00 94.88 81 GLU A CA 1
ATOM 652 C C . GLU A 1 81 ? -5.387 6.340 -6.549 1.00 94.88 81 GLU A C 1
ATOM 654 O O . GLU A 1 81 ? -6.193 6.800 -5.737 1.00 94.88 81 GLU A O 1
ATOM 659 N N . LEU A 1 82 ? -5.643 5.224 -7.237 1.00 95.00 82 LEU A N 1
ATOM 660 C CA . LEU A 1 82 ? -6.880 4.462 -7.085 1.00 95.00 82 LEU A CA 1
ATOM 661 C C . LEU A 1 82 ? -7.041 3.928 -5.656 1.00 95.00 82 LEU A C 1
ATOM 663 O O . LEU A 1 82 ? -8.131 4.010 -5.091 1.00 95.00 82 LEU A O 1
ATOM 667 N N . THR A 1 83 ? -5.957 3.443 -5.048 1.00 92.62 83 THR A N 1
ATOM 668 C CA . THR A 1 83 ? -5.938 2.998 -3.645 1.00 92.62 83 THR A CA 1
ATOM 669 C C . THR A 1 83 ? -6.275 4.142 -2.704 1.00 92.62 83 THR A C 1
ATOM 671 O O . THR A 1 83 ? -7.128 3.988 -1.832 1.00 92.62 83 THR A O 1
ATOM 674 N N . TRP A 1 84 ? -5.661 5.307 -2.904 1.00 94.44 84 TRP A N 1
ATOM 675 C CA . TRP A 1 84 ? -5.934 6.492 -2.099 1.00 94.44 84 TRP A CA 1
ATOM 676 C C . TRP A 1 84 ? -7.402 6.926 -2.192 1.00 94.44 84 TRP A C 1
ATOM 678 O O . TRP A 1 84 ? -8.074 7.083 -1.171 1.00 94.44 84 TRP A O 1
ATOM 688 N N . ARG A 1 85 ? -7.937 7.037 -3.414 1.00 94.88 85 ARG A N 1
ATOM 689 C CA . ARG A 1 85 ? -9.347 7.385 -3.648 1.00 94.88 85 ARG A CA 1
ATOM 690 C C . ARG A 1 85 ? -10.298 6.359 -3.035 1.00 94.88 85 ARG A C 1
ATOM 692 O O . ARG A 1 85 ? -11.296 6.746 -2.436 1.00 94.88 85 ARG A O 1
ATOM 699 N N . TYR A 1 86 ? -9.981 5.068 -3.140 1.00 93.06 86 TYR A N 1
ATOM 700 C CA . TYR A 1 86 ? -10.784 4.006 -2.537 1.00 93.06 86 TYR A CA 1
ATOM 701 C C . TYR A 1 86 ? -10.814 4.102 -1.008 1.00 93.06 86 TYR A C 1
ATOM 703 O O . TYR A 1 86 ? -11.876 3.976 -0.398 1.00 93.06 86 TYR A O 1
ATOM 711 N N . LEU A 1 87 ? -9.666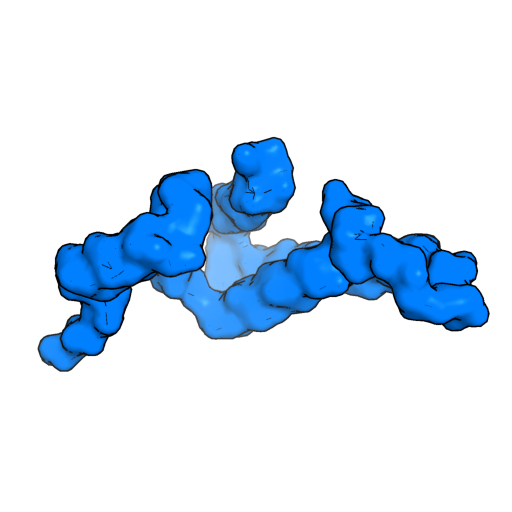 4.369 -0.381 1.00 91.69 87 LEU A N 1
ATOM 712 C CA . LEU A 1 87 ? -9.582 4.541 1.067 1.00 91.69 87 LEU A CA 1
ATOM 713 C C . LEU A 1 87 ? -10.382 5.758 1.540 1.00 91.69 87 LEU A C 1
ATOM 715 O O . LEU A 1 87 ? -11.098 5.644 2.531 1.00 91.69 87 LEU A O 1
ATOM 719 N N . LEU A 1 88 ? -10.311 6.882 0.821 1.00 94.06 88 LEU A N 1
ATOM 720 C CA . LEU A 1 88 ? -11.114 8.074 1.115 1.00 94.06 88 LEU A CA 1
ATOM 721 C C . LEU A 1 88 ? -12.616 7.856 0.902 1.00 94.06 88 LEU A C 1
ATOM 723 O O . LEU A 1 88 ? -13.424 8.411 1.638 1.00 94.06 88 LEU A O 1
ATOM 727 N N . TYR A 1 89 ? -12.996 7.063 -0.102 1.00 93.75 89 TYR A N 1
ATOM 728 C CA . TYR A 1 89 ? -14.393 6.707 -0.346 1.00 93.75 89 TYR A CA 1
ATOM 729 C C . TYR A 1 89 ? -14.950 5.809 0.765 1.00 93.75 89 TYR A C 1
ATOM 731 O O . TYR A 1 89 ? -16.079 5.993 1.214 1.00 93.75 89 TYR A O 1
ATOM 739 N N . LYS A 1 90 ? -14.163 4.823 1.207 1.00 90.00 90 LYS A N 1
ATOM 740 C CA . LYS A 1 90 ? -14.624 3.788 2.134 1.00 90.00 90 LYS A CA 1
ATOM 741 C C . LYS A 1 90 ? -14.492 4.174 3.610 1.00 90.00 90 LYS A C 1
ATOM 743 O O . LYS A 1 90 ? -15.261 3.688 4.440 1.00 90.00 90 LYS A O 1
ATOM 748 N N . TYR A 1 91 ? -13.511 4.998 3.961 1.00 88.81 91 TYR A N 1
ATOM 749 C CA . TYR A 1 91 ? -13.188 5.344 5.343 1.00 88.81 91 TYR A CA 1
ATOM 750 C C . TYR A 1 91 ? -13.172 6.858 5.544 1.00 88.81 91 TYR A C 1
ATOM 752 O O . TYR A 1 91 ? -13.014 7.632 4.607 1.00 88.81 91 TYR A O 1
ATOM 760 N N . ASN A 1 92 ? -13.285 7.296 6.800 1.00 90.50 92 ASN A N 1
ATOM 761 C CA . ASN A 1 92 ? -13.047 8.699 7.121 1.00 90.50 92 ASN A CA 1
ATOM 762 C C . ASN A 1 92 ? -11.583 9.082 6.838 1.00 90.50 92 ASN A C 1
ATOM 764 O O . ASN A 1 92 ? -10.685 8.236 6.841 1.00 90.50 92 ASN A O 1
ATOM 768 N N . PHE A 1 93 ? -11.345 10.376 6.625 1.00 92.31 93 PHE A N 1
ATOM 769 C CA . PHE A 1 93 ? -10.035 10.897 6.232 1.00 92.31 93 PHE A CA 1
ATOM 770 C C . PHE A 1 93 ? -8.901 10.415 7.151 1.00 92.31 93 PHE A C 1
ATOM 772 O O . PHE A 1 93 ? -7.885 9.914 6.679 1.00 92.31 93 PHE A O 1
ATOM 779 N N . GLN A 1 94 ? -9.100 10.482 8.471 1.00 93.75 94 GLN A N 1
ATOM 780 C CA . GLN A 1 94 ? -8.089 10.073 9.447 1.00 93.75 94 GLN A CA 1
ATOM 781 C C . GLN A 1 94 ? -7.714 8.590 9.315 1.00 93.75 94 GLN A C 1
ATOM 783 O O . GLN A 1 94 ? -6.532 8.247 9.311 1.00 93.75 94 GLN A O 1
ATOM 788 N N . ARG A 1 95 ? -8.699 7.697 9.167 1.00 88.25 95 ARG A N 1
ATOM 789 C CA . ARG A 1 95 ? -8.439 6.263 9.003 1.00 88.25 95 ARG A CA 1
ATOM 790 C C . ARG A 1 95 ? -7.839 5.951 7.636 1.00 88.25 95 ARG A C 1
ATOM 792 O O . ARG A 1 95 ? -6.953 5.107 7.565 1.00 88.25 95 ARG A O 1
ATOM 799 N N . ALA A 1 96 ? -8.258 6.648 6.581 1.00 90.81 96 ALA A N 1
ATOM 800 C CA . ALA A 1 96 ? -7.659 6.524 5.256 1.00 90.81 96 ALA A CA 1
ATOM 801 C C . ALA A 1 96 ? -6.161 6.875 5.277 1.00 90.81 96 ALA A C 1
ATOM 803 O O . ALA A 1 96 ? -5.353 6.110 4.754 1.00 90.81 96 ALA A O 1
ATOM 804 N N . VAL A 1 97 ? -5.778 7.966 5.954 1.00 91.94 97 VAL A N 1
ATOM 805 C CA . VAL A 1 97 ? -4.370 8.366 6.130 1.00 91.94 97 VAL A CA 1
ATOM 806 C C . VAL A 1 97 ? -3.569 7.293 6.868 1.00 91.94 97 VAL A C 1
ATOM 808 O O . VAL A 1 97 ? -2.483 6.932 6.413 1.00 91.94 97 VAL A O 1
ATOM 811 N N . ILE A 1 98 ? -4.096 6.756 7.975 1.00 89.75 98 ILE A N 1
ATOM 812 C CA . ILE A 1 98 ? -3.414 5.707 8.754 1.00 89.75 98 ILE A CA 1
ATOM 813 C C . ILE A 1 98 ? -3.196 4.464 7.890 1.00 89.75 98 ILE A C 1
ATOM 815 O O . ILE A 1 98 ? -2.072 3.981 7.790 1.00 89.75 98 ILE A O 1
ATOM 819 N N . LEU A 1 99 ? -4.249 3.983 7.221 1.00 86.69 99 LEU A N 1
ATOM 820 C CA . LEU A 1 99 ? -4.182 2.783 6.389 1.00 86.69 99 LEU A CA 1
ATOM 821 C C . LEU A 1 99 ? -3.219 2.956 5.214 1.00 86.69 99 LEU A C 1
ATOM 823 O O . LEU A 1 99 ? -2.415 2.070 4.945 1.00 86.69 99 LEU A O 1
ATOM 827 N N . PHE A 1 100 ? -3.257 4.103 4.539 1.00 88.38 100 PHE A N 1
ATOM 828 C CA . PHE A 1 100 ? -2.341 4.392 3.441 1.00 88.38 100 PHE A CA 1
ATOM 829 C C . PHE A 1 100 ? -0.883 4.478 3.916 1.00 88.38 100 PHE A C 1
ATOM 831 O O . PHE A 1 100 ? 0.007 3.903 3.292 1.00 88.38 100 PHE A O 1
ATOM 838 N N . SER A 1 101 ? -0.637 5.117 5.064 1.00 87.81 101 SER A N 1
ATOM 839 C CA . SER A 1 101 ? 0.703 5.200 5.664 1.00 87.81 101 SER A CA 1
ATOM 840 C C . SER A 1 101 ? 1.223 3.828 6.086 1.00 87.81 101 SER A C 1
ATOM 842 O O . SER A 1 101 ? 2.394 3.517 5.883 1.00 87.81 101 SER A O 1
ATOM 844 N N . ASP A 1 102 ? 0.353 2.988 6.644 1.00 83.31 102 ASP A N 1
ATOM 845 C CA . ASP A 1 102 ? 0.683 1.619 7.022 1.00 83.31 102 ASP A CA 1
ATOM 846 C C . ASP A 1 102 ? 1.037 0.760 5.801 1.00 83.31 102 ASP A C 1
ATOM 848 O O . ASP A 1 102 ? 2.001 -0.003 5.866 1.00 83.31 102 ASP A O 1
ATOM 852 N N . LEU A 1 103 ? 0.313 0.920 4.685 1.00 80.19 103 LEU A N 1
ATOM 853 C CA . LEU A 1 103 ? 0.635 0.260 3.417 1.00 80.19 103 LEU A CA 1
ATOM 854 C C . LEU A 1 103 ? 2.003 0.708 2.893 1.00 80.19 103 LEU A C 1
ATOM 856 O O . LEU A 1 103 ? 2.825 -0.144 2.575 1.00 80.19 103 LEU A O 1
ATOM 860 N N . ILE A 1 104 ? 2.284 2.016 2.869 1.00 79.44 104 ILE A N 1
ATOM 861 C CA . ILE A 1 104 ? 3.595 2.562 2.471 1.00 79.44 104 ILE A CA 1
ATOM 862 C C . ILE A 1 104 ? 4.708 2.018 3.370 1.00 79.44 104 ILE A C 1
ATOM 864 O O . ILE A 1 104 ? 5.753 1.595 2.883 1.00 79.44 104 ILE A O 1
ATOM 868 N N . ARG A 1 105 ? 4.490 1.970 4.686 1.00 77.00 105 ARG A N 1
ATOM 869 C CA . ARG A 1 105 ? 5.483 1.448 5.631 1.00 77.00 105 ARG A CA 1
ATOM 870 C C . ARG A 1 105 ? 5.814 -0.020 5.371 1.00 77.00 105 ARG A C 1
ATOM 872 O O . ARG A 1 105 ? 6.946 -0.419 5.604 1.00 77.00 105 ARG A O 1
ATOM 879 N N . CYS A 1 106 ? 4.866 -0.805 4.862 1.00 66.88 106 CYS A N 1
ATOM 880 C CA . CYS A 1 106 ? 5.122 -2.174 4.422 1.00 66.88 106 CYS A CA 1
ATOM 881 C C . CYS A 1 106 ? 5.977 -2.275 3.144 1.00 66.88 106 CYS A C 1
ATOM 883 O O . CYS A 1 106 ? 6.524 -3.345 2.902 1.00 66.88 106 CYS A O 1
ATOM 885 N N . PHE A 1 107 ? 6.097 -1.216 2.335 1.00 64.50 107 PHE A N 1
ATOM 886 C CA . PHE A 1 107 ? 6.974 -1.191 1.154 1.00 64.50 107 PHE A CA 1
ATOM 887 C C . PHE A 1 107 ? 8.419 -0.791 1.480 1.00 64.50 107 PHE A C 1
ATOM 889 O O . PHE A 1 107 ? 9.340 -1.286 0.837 1.00 64.50 107 PHE A O 1
ATOM 896 N N . PHE A 1 108 ? 8.616 0.124 2.435 1.00 58.19 108 PHE A N 1
ATOM 897 C CA . PHE A 1 108 ? 9.905 0.796 2.663 1.00 58.19 108 PHE A CA 1
ATOM 898 C C . PHE A 1 108 ? 10.633 0.394 3.965 1.00 58.19 108 PHE A C 1
ATOM 900 O O . PHE A 1 108 ? 11.663 0.986 4.284 1.00 58.19 108 PHE A O 1
ATOM 907 N N . CYS A 1 109 ? 10.123 -0.574 4.735 1.00 44.38 109 CYS A N 1
ATOM 908 C CA . CYS A 1 109 ? 10.770 -1.131 5.937 1.00 44.38 109 CYS A CA 1
ATOM 909 C C . CYS A 1 109 ? 10.851 -2.654 5.859 1.00 44.38 109 CYS A C 1
ATOM 911 O O . CYS A 1 109 ? 11.905 -3.191 6.261 1.00 44.38 109 CYS A O 1
#